Protein AF-A0A529NMU6-F1 (afdb_monomer_lite)

Secondary structure (DSSP, 8-state):
-BSSHHHHHHHHHHHHTTPPP-SPPBSS-PPPEEEEEE-TT--EEEEEE--GGG---HHHHTT----TT--EEEEHHHHH-TTTHHHHHHHHHTS-TTS-EEEE--TTGGGS-HHHHHHHHHH-SEE---HHHHHHHHTTS-S-----

Structure (mmCIF, N/CA/C/O backbone):
data_AF-A0A529NMU6-F1
#
_entry.id   AF-A0A529NMU6-F1
#
loop_
_atom_site.group_PDB
_atom_site.id
_atom_site.type_symbol
_atom_site.label_atom_id
_atom_site.label_alt_id
_atom_site.label_comp_id
_atom_site.label_asym_id
_atom_site.label_entity_id
_atom_site.label_seq_id
_atom_site.pdbx_PDB_ins_code
_atom_site.Cartn_x
_atom_site.Cartn_y
_atom_site.Cartn_z
_atom_site.occupancy
_atom_site.B_iso_or_equiv
_atom_site.auth_seq_id
_atom_site.auth_comp_id
_atom_site.auth_asym_id
_atom_site.auth_atom_id
_atom_site.pdbx_PDB_model_num
ATOM 1 N N . LEU A 1 1 ? 8.907 -4.234 -5.014 1.00 93.25 1 LEU A N 1
ATOM 2 C CA . LEU A 1 1 ? 10.308 -4.136 -4.522 1.00 93.25 1 LEU A CA 1
ATOM 3 C C . LEU A 1 1 ? 11.213 -3.742 -5.677 1.00 93.25 1 LEU A C 1
ATOM 5 O O . LEU A 1 1 ? 10.936 -4.177 -6.786 1.00 93.25 1 LEU A O 1
ATOM 9 N N . GLY A 1 2 ? 12.254 -2.944 -5.452 1.00 94.69 2 GLY A N 1
ATOM 10 C CA . GLY A 1 2 ? 13.152 -2.465 -6.510 1.00 94.69 2 GLY A CA 1
ATOM 11 C C . GLY A 1 2 ? 14.405 -3.308 -6.747 1.00 94.69 2 GLY A C 1
ATOM 12 O O . GLY A 1 2 ? 14.697 -4.216 -5.969 1.00 94.69 2 GLY A O 1
ATOM 13 N N . THR A 1 3 ? 15.137 -3.046 -7.829 1.00 92.56 3 THR A N 1
ATOM 14 C CA . THR A 1 3 ? 16.467 -3.628 -8.084 1.00 92.56 3 THR A CA 1
ATOM 15 C C . THR A 1 3 ? 17.552 -2.721 -7.501 1.00 92.56 3 THR A C 1
ATOM 17 O O . THR A 1 3 ? 17.884 -1.699 -8.097 1.00 92.56 3 THR A O 1
ATOM 20 N N . GLY A 1 4 ? 18.095 -3.093 -6.344 1.00 95.31 4 GLY A N 1
ATOM 21 C CA . GLY A 1 4 ? 19.162 -2.376 -5.648 1.00 95.31 4 GLY A CA 1
ATOM 22 C C . GLY A 1 4 ? 19.313 -2.862 -4.199 1.00 95.31 4 GLY A C 1
ATOM 23 O O . GLY A 1 4 ? 18.599 -3.792 -3.806 1.00 95.31 4 GLY A O 1
ATOM 24 N N . PRO A 1 5 ? 20.253 -2.288 -3.424 1.00 96.69 5 PRO A N 1
ATOM 25 C CA . PRO A 1 5 ? 20.564 -2.734 -2.068 1.00 96.69 5 PRO A CA 1
ATOM 26 C C . PRO A 1 5 ? 19.361 -2.761 -1.117 1.00 96.69 5 PRO A C 1
ATOM 28 O O . PRO A 1 5 ? 19.208 -3.734 -0.377 1.00 96.69 5 PRO A O 1
ATOM 31 N N . ASP A 1 6 ? 18.489 -1.748 -1.162 1.00 96.88 6 ASP A N 1
ATOM 32 C CA . ASP A 1 6 ? 17.316 -1.678 -0.280 1.00 96.88 6 ASP A CA 1
ATOM 33 C C . ASP A 1 6 ? 16.301 -2.769 -0.670 1.00 96.88 6 ASP A C 1
ATOM 35 O O . ASP A 1 6 ? 15.742 -3.480 0.170 1.00 96.88 6 ASP A O 1
ATOM 39 N N . GLY A 1 7 ? 16.101 -2.982 -1.972 1.00 96.81 7 GLY A N 1
ATOM 40 C CA . GLY A 1 7 ? 15.279 -4.060 -2.504 1.00 96.81 7 GLY A CA 1
ATOM 41 C C . GLY A 1 7 ? 15.826 -5.460 -2.228 1.00 96.81 7 GLY A C 1
ATOM 42 O O . GLY A 1 7 ? 15.032 -6.362 -1.955 1.00 96.81 7 GLY A O 1
ATOM 43 N N . ASP A 1 8 ? 17.143 -5.657 -2.287 1.00 96.56 8 ASP A N 1
ATOM 44 C CA . ASP A 1 8 ? 17.798 -6.930 -1.965 1.00 96.56 8 ASP A CA 1
ATOM 45 C C . ASP A 1 8 ? 17.659 -7.259 -0.481 1.00 96.56 8 ASP A C 1
ATOM 47 O O . ASP A 1 8 ? 17.284 -8.382 -0.137 1.00 96.56 8 ASP A O 1
ATOM 51 N N . PHE A 1 9 ? 17.866 -6.265 0.387 1.00 97.12 9 PHE A N 1
ATOM 52 C CA . PHE A 1 9 ? 17.637 -6.396 1.821 1.00 97.12 9 PHE A CA 1
ATOM 53 C C . PHE A 1 9 ? 16.194 -6.826 2.125 1.00 97.12 9 PHE A C 1
ATOM 55 O O . PHE A 1 9 ? 15.980 -7.820 2.821 1.00 97.12 9 PHE A O 1
ATOM 62 N N . LEU A 1 10 ? 15.198 -6.144 1.546 1.00 97.00 10 LEU A N 1
ATOM 63 C CA . LEU A 1 10 ? 13.783 -6.481 1.745 1.00 97.00 10 LEU A CA 1
ATOM 64 C C . LEU A 1 10 ? 13.423 -7.871 1.204 1.00 97.00 10 LEU A C 1
ATOM 66 O O . LEU A 1 10 ? 12.705 -8.619 1.865 1.00 97.00 10 LEU A O 1
ATOM 70 N N . ARG A 1 11 ? 13.928 -8.251 0.022 1.00 96.19 11 ARG A N 1
ATOM 71 C CA . ARG A 1 11 ? 13.711 -9.598 -0.536 1.00 96.19 11 ARG A CA 1
ATOM 72 C C . ARG A 1 11 ? 14.289 -10.685 0.362 1.00 96.19 11 ARG A C 1
ATOM 74 O O . ARG A 1 11 ? 13.628 -11.699 0.569 1.00 96.19 11 ARG A O 1
ATOM 81 N N . ALA A 1 12 ? 15.498 -10.482 0.881 1.00 97.06 12 ALA A N 1
ATOM 82 C CA . ALA A 1 12 ? 16.134 -11.428 1.788 1.00 97.06 12 ALA A CA 1
ATOM 83 C C . ALA A 1 12 ? 15.346 -11.563 3.100 1.00 97.06 12 ALA A C 1
ATOM 85 O O . ALA A 1 12 ? 15.126 -12.683 3.557 1.00 97.06 12 ALA A O 1
ATOM 86 N N . ALA A 1 13 ? 14.865 -10.449 3.662 1.00 97.69 13 ALA A N 1
ATOM 87 C CA . ALA A 1 13 ? 14.031 -10.451 4.861 1.00 97.69 13 ALA A CA 1
ATOM 88 C C . ALA A 1 13 ? 12.704 -11.198 4.639 1.00 97.69 13 ALA A C 1
ATOM 90 O O . ALA A 1 13 ? 12.362 -12.079 5.421 1.00 97.69 13 ALA A O 1
ATOM 91 N N . PHE A 1 14 ? 11.991 -10.929 3.539 1.00 97.38 14 PHE A N 1
ATOM 92 C CA . PHE A 1 14 ? 10.772 -11.676 3.211 1.00 97.38 14 PHE A CA 1
ATOM 93 C C . PHE A 1 14 ? 11.033 -13.168 3.019 1.00 97.38 14 PHE A C 1
ATOM 95 O O . PHE A 1 14 ? 10.287 -13.982 3.556 1.00 97.38 14 PHE A O 1
ATOM 102 N N . ALA A 1 15 ? 12.106 -13.542 2.320 1.00 97.12 15 ALA A N 1
ATOM 103 C CA . ALA A 1 15 ? 12.462 -14.946 2.143 1.00 97.12 15 ALA A CA 1
ATOM 104 C C . ALA A 1 15 ? 12.776 -15.644 3.479 1.00 97.12 15 ALA A C 1
ATOM 106 O O . ALA A 1 15 ? 12.371 -16.790 3.669 1.00 97.12 15 ALA A O 1
ATOM 107 N N . ALA A 1 16 ? 13.454 -14.961 4.408 1.00 98.25 16 ALA A N 1
ATOM 108 C CA . ALA A 1 16 ? 13.752 -15.490 5.740 1.00 98.25 16 ALA A CA 1
ATOM 109 C C . ALA A 1 16 ? 12.482 -15.755 6.569 1.00 98.25 16 ALA A C 1
ATOM 111 O O . ALA A 1 16 ? 12.427 -16.744 7.295 1.00 98.25 16 ALA A O 1
ATOM 112 N N . GLU A 1 17 ? 11.450 -14.926 6.397 1.00 98.19 17 GLU A N 1
ATOM 113 C CA . GLU A 1 17 ? 10.134 -15.086 7.033 1.00 98.19 17 GLU A CA 1
ATOM 114 C C . GLU A 1 17 ? 9.179 -16.004 6.241 1.00 98.19 17 GLU A C 1
ATOM 116 O O . GLU A 1 17 ? 8.017 -16.173 6.608 1.00 98.19 17 GLU A O 1
ATOM 121 N N . GLY A 1 18 ? 9.631 -16.599 5.128 1.00 97.81 18 GLY A N 1
ATOM 122 C CA . GLY A 1 18 ? 8.796 -17.452 4.274 1.00 97.81 18 GLY A CA 1
ATOM 123 C C . GLY A 1 18 ? 7.706 -16.699 3.499 1.00 97.81 18 GLY A C 1
ATOM 124 O O . GLY A 1 18 ? 6.745 -17.307 3.026 1.00 97.81 18 GLY A O 1
ATOM 125 N N . ILE A 1 19 ? 7.843 -15.381 3.349 1.00 97.06 19 ILE A N 1
ATOM 126 C CA . ILE A 1 19 ? 6.895 -14.520 2.640 1.00 97.06 19 ILE A CA 1
ATOM 127 C C . ILE A 1 19 ? 7.223 -14.535 1.145 1.00 97.06 19 ILE A C 1
ATOM 129 O O . ILE A 1 19 ? 8.294 -14.112 0.707 1.00 97.06 19 ILE A O 1
ATOM 133 N N . SER A 1 20 ? 6.269 -15.007 0.343 1.00 94.25 20 SER A N 1
ATOM 134 C CA . SER A 1 20 ? 6.399 -15.043 -1.115 1.00 94.25 20 SER A CA 1
ATOM 135 C C . SER A 1 20 ? 6.150 -13.670 -1.737 1.00 94.25 20 SER A C 1
ATOM 137 O O . SER A 1 20 ? 5.178 -12.991 -1.411 1.00 94.25 20 SER A O 1
ATOM 139 N N . THR A 1 21 ? 6.993 -13.280 -2.691 1.00 93.00 21 THR A N 1
ATOM 140 C CA . THR A 1 21 ? 6.807 -12.069 -3.497 1.00 93.00 21 THR A CA 1
ATOM 141 C C . THR A 1 21 ? 6.203 -12.435 -4.856 1.00 93.00 21 THR A C 1
ATOM 143 O O . THR A 1 21 ? 6.775 -13.209 -5.617 1.00 93.00 21 THR A O 1
ATOM 146 N N . LEU A 1 22 ? 5.021 -11.893 -5.168 1.00 92.00 22 LEU A N 1
ATOM 147 C CA . LEU A 1 22 ? 4.267 -12.254 -6.384 1.00 92.00 22 LEU A CA 1
ATOM 148 C C . LEU A 1 22 ? 4.615 -11.401 -7.610 1.00 92.00 22 LEU A C 1
ATOM 150 O O . LEU A 1 22 ? 4.331 -11.778 -8.747 1.00 92.00 22 LEU A O 1
ATOM 154 N N . THR A 1 23 ? 5.204 -10.229 -7.391 1.00 89.88 23 THR A N 1
ATOM 155 C CA . THR A 1 23 ? 5.629 -9.317 -8.456 1.00 89.88 23 THR A CA 1
ATOM 156 C C . THR A 1 23 ? 7.144 -9.389 -8.626 1.00 89.88 23 THR A C 1
ATOM 158 O O . THR A 1 23 ? 7.852 -9.385 -7.610 1.00 89.88 23 THR A O 1
ATOM 161 N N . PRO A 1 24 ? 7.672 -9.369 -9.861 1.00 90.50 24 PRO A N 1
ATOM 162 C CA . PRO A 1 24 ? 9.110 -9.270 -10.070 1.00 90.50 24 PRO A CA 1
ATOM 163 C C . PRO A 1 24 ? 9.660 -7.944 -9.509 1.00 90.50 24 PRO A C 1
ATOM 165 O O . PRO A 1 24 ? 8.913 -6.967 -9.375 1.00 90.50 24 PRO A O 1
ATOM 168 N N . PRO A 1 25 ? 10.964 -7.873 -9.189 1.00 92.88 25 PRO A N 1
ATOM 169 C CA . PRO A 1 25 ? 11.611 -6.614 -8.846 1.00 92.88 25 PRO A CA 1
ATOM 170 C C . PRO A 1 25 ? 11.447 -5.555 -9.945 1.00 92.88 25 PRO A C 1
ATOM 172 O O . PRO A 1 25 ? 11.526 -5.875 -11.131 1.00 92.88 25 PRO A O 1
ATOM 175 N N . SER A 1 26 ? 11.259 -4.290 -9.560 1.00 93.19 26 SER A N 1
ATOM 176 C CA . SER A 1 26 ? 11.214 -3.174 -10.507 1.00 93.19 26 SER A CA 1
ATOM 177 C C . SER A 1 26 ? 12.571 -3.026 -11.191 1.00 93.19 26 SER A C 1
ATOM 179 O O . SER A 1 26 ? 13.549 -2.803 -10.483 1.00 93.19 26 SER A O 1
ATOM 181 N N . PRO A 1 27 ? 12.650 -3.082 -12.532 1.00 90.75 27 PRO A N 1
ATOM 182 C CA . PRO A 1 27 ? 13.916 -2.960 -13.254 1.00 90.75 27 PRO A CA 1
ATOM 183 C C . PRO A 1 27 ? 14.409 -1.510 -13.367 1.00 90.75 27 PRO A C 1
ATOM 185 O O . PRO A 1 27 ? 15.485 -1.270 -13.907 1.00 90.75 27 PRO A O 1
ATOM 188 N N . LEU A 1 28 ? 13.601 -0.535 -12.938 1.00 93.06 28 LEU A N 1
ATOM 189 C CA . LEU A 1 28 ? 13.855 0.890 -13.164 1.00 93.06 28 LEU A CA 1
ATOM 190 C C . LEU A 1 28 ? 14.441 1.604 -11.945 1.00 93.06 28 LEU A C 1
ATOM 192 O O . LEU A 1 28 ? 15.031 2.670 -12.101 1.00 93.06 28 LEU A O 1
ATOM 196 N N . MET A 1 29 ? 14.229 1.075 -10.738 1.00 95.31 29 MET A N 1
ATOM 197 C CA . MET A 1 29 ? 14.610 1.754 -9.500 1.00 95.31 29 MET A CA 1
ATOM 198 C C . MET A 1 29 ? 14.671 0.802 -8.307 1.00 95.31 29 MET A C 1
ATOM 200 O O . MET A 1 29 ? 14.054 -0.266 -8.327 1.00 95.31 29 MET A O 1
ATOM 204 N N . ASP A 1 30 ? 15.376 1.225 -7.259 1.00 97.38 30 ASP A N 1
ATOM 205 C CA . ASP A 1 30 ? 15.414 0.533 -5.970 1.00 97.38 30 ASP A CA 1
ATOM 206 C C . ASP A 1 30 ? 14.135 0.782 -5.140 1.00 97.38 30 ASP A C 1
ATOM 208 O O . ASP A 1 30 ? 13.305 1.630 -5.484 1.00 97.38 30 ASP A O 1
ATOM 212 N N . SER A 1 31 ? 13.939 0.006 -4.074 1.00 97.12 31 SER A N 1
ATOM 213 C CA . SER A 1 31 ? 12.913 0.266 -3.059 1.00 97.12 31 SER A CA 1
ATOM 214 C C . SER A 1 31 ? 13.216 1.565 -2.311 1.00 97.12 31 SER A C 1
ATOM 216 O O . SER A 1 31 ? 14.367 1.983 -2.222 1.00 97.12 31 SER A O 1
ATOM 218 N N . GLY A 1 32 ? 12.178 2.215 -1.792 1.00 95.75 32 GLY A N 1
ATOM 219 C CA . GLY A 1 32 ? 12.337 3.413 -0.983 1.00 95.75 32 GLY A CA 1
ATOM 220 C C . GLY A 1 32 ? 12.939 3.118 0.383 1.00 95.75 32 GLY A C 1
ATOM 221 O O . GLY A 1 32 ? 13.015 1.969 0.826 1.00 95.75 32 GLY A O 1
ATOM 222 N N . ASN A 1 33 ? 13.320 4.183 1.078 1.00 94.38 33 ASN A N 1
ATOM 223 C CA . ASN A 1 33 ? 13.806 4.107 2.447 1.00 94.38 33 ASN A CA 1
ATOM 224 C C . ASN A 1 33 ? 13.211 5.219 3.311 1.00 94.38 33 ASN A C 1
ATOM 226 O O . ASN A 1 33 ? 12.643 6.201 2.828 1.00 94.38 33 ASN A O 1
ATOM 230 N N . CYS A 1 34 ? 13.309 5.030 4.623 1.00 93.69 34 CYS A N 1
ATOM 231 C CA . CYS A 1 34 ? 12.849 5.991 5.607 1.00 93.69 34 CYS A CA 1
ATOM 232 C C . CYS A 1 34 ? 13.867 6.077 6.738 1.00 93.69 34 CYS A C 1
ATOM 234 O O . CYS A 1 34 ? 14.150 5.089 7.417 1.00 93.69 34 CYS A O 1
ATOM 236 N N . VAL A 1 35 ? 14.420 7.270 6.933 1.00 94.50 35 VAL A N 1
ATOM 237 C CA . VAL A 1 35 ? 15.325 7.560 8.040 1.00 94.50 35 VAL A CA 1
ATOM 238 C C . VAL A 1 35 ? 14.498 8.105 9.195 1.00 94.50 35 VAL A C 1
ATOM 240 O O . VAL A 1 35 ? 13.930 9.194 9.106 1.00 94.50 35 VAL A O 1
ATOM 243 N N . ALA A 1 36 ? 14.446 7.342 10.284 1.00 94.25 36 ALA A N 1
ATOM 244 C CA . ALA A 1 36 ? 13.835 7.767 11.534 1.00 94.25 36 ALA A CA 1
ATOM 245 C C . ALA A 1 36 ? 14.897 8.389 12.450 1.00 94.25 36 ALA A C 1
ATOM 247 O O . ALA A 1 36 ? 15.852 7.726 12.857 1.00 94.25 36 ALA A O 1
ATOM 248 N N . MET A 1 37 ? 14.719 9.661 12.791 1.00 95.62 37 MET A N 1
ATOM 249 C CA . MET A 1 37 ? 15.523 10.383 13.772 1.00 95.62 37 MET A CA 1
ATOM 250 C C . MET A 1 37 ? 14.757 10.443 15.088 1.00 95.62 37 MET A C 1
ATOM 252 O O . MET A 1 37 ? 13.584 10.815 15.102 1.00 95.62 37 MET A O 1
ATOM 256 N N . ILE A 1 38 ? 15.424 10.074 16.179 1.00 95.56 38 ILE A N 1
ATOM 257 C CA . ILE A 1 38 ? 14.826 10.009 17.513 1.00 95.56 38 ILE A CA 1
ATOM 258 C C . ILE A 1 38 ? 15.550 11.007 18.412 1.00 95.56 38 ILE A C 1
ATOM 260 O O . ILE A 1 38 ? 16.768 10.912 18.582 1.00 95.56 38 ILE A O 1
ATOM 264 N N . SER A 1 39 ? 14.821 11.974 18.961 1.00 93.25 39 SER A N 1
ATOM 265 C CA . SER A 1 39 ? 15.356 12.957 19.909 1.00 93.25 39 SER A CA 1
ATOM 266 C C . SER A 1 39 ? 15.381 12.417 21.343 1.00 93.25 39 SER A C 1
ATOM 268 O O . SER A 1 39 ? 14.851 11.348 21.646 1.00 93.25 39 SER A O 1
ATOM 270 N N . GLY A 1 40 ? 16.042 13.145 22.251 1.00 93.81 40 GLY A N 1
ATOM 271 C CA . GLY A 1 40 ? 16.203 12.731 23.653 1.00 93.81 40 GLY A CA 1
ATOM 272 C C . GLY A 1 40 ? 14.893 12.625 24.449 1.00 93.81 40 GLY A C 1
ATOM 273 O O . GLY A 1 40 ? 14.878 11.992 25.499 1.00 93.81 40 GLY A O 1
ATOM 274 N N . ASP A 1 41 ? 13.808 13.211 23.945 1.00 94.69 41 ASP A N 1
ATOM 275 C CA . ASP A 1 41 ? 12.434 13.118 24.459 1.00 94.69 41 ASP A CA 1
ATOM 276 C C . ASP A 1 41 ? 11.614 11.978 23.819 1.00 94.69 41 ASP A C 1
ATOM 278 O O . ASP A 1 41 ? 10.426 11.850 24.095 1.00 94.69 41 ASP A O 1
ATOM 282 N N . ALA A 1 42 ? 12.255 11.124 23.013 1.00 91.25 42 ALA A N 1
ATOM 283 C CA . ALA A 1 42 ? 11.661 10.006 22.277 1.00 91.25 42 ALA A CA 1
ATOM 284 C C . ALA A 1 42 ? 10.689 10.385 21.143 1.00 91.25 42 ALA A C 1
ATOM 286 O O . ALA A 1 42 ? 10.076 9.489 20.551 1.00 91.25 42 ALA A O 1
ATOM 287 N N . GLU A 1 43 ? 10.609 11.667 20.775 1.00 91.88 43 GLU A N 1
ATOM 288 C CA . GLU A 1 43 ? 9.918 12.094 19.559 1.00 91.88 43 GLU A CA 1
ATOM 289 C C . GLU A 1 43 ? 10.610 11.545 18.306 1.00 91.88 43 GLU A C 1
ATOM 291 O O . GLU A 1 43 ? 11.831 11.350 18.266 1.0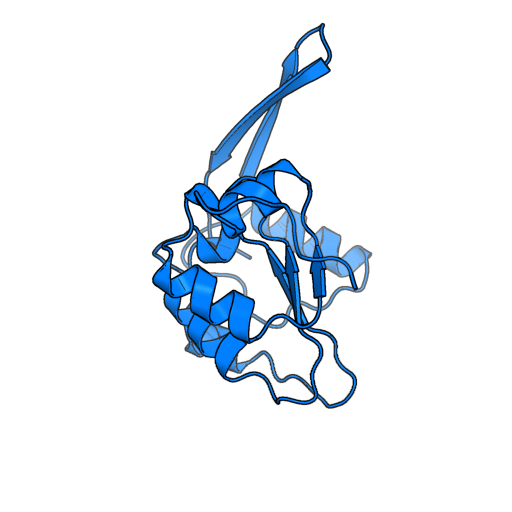0 91.88 43 GLU A O 1
ATOM 296 N N . ARG A 1 44 ? 9.813 11.261 17.269 1.00 92.00 44 ARG A N 1
ATOM 297 C CA . ARG A 1 44 ? 10.288 10.641 16.024 1.00 92.00 44 ARG A CA 1
ATOM 298 C C . ARG A 1 44 ? 10.026 11.549 14.837 1.00 92.00 44 ARG A C 1
ATOM 300 O O . ARG A 1 44 ? 8.882 11.838 14.506 1.00 92.00 44 ARG A O 1
ATOM 307 N N . THR A 1 45 ? 11.094 11.936 14.150 1.00 90.19 45 THR A N 1
ATOM 308 C CA . THR A 1 45 ? 11.019 12.618 12.853 1.00 90.19 45 THR A CA 1
ATOM 309 C C . THR A 1 45 ? 11.410 11.653 11.748 1.00 90.19 45 THR A C 1
ATOM 311 O O . THR A 1 45 ? 12.442 10.991 11.838 1.00 90.19 45 THR A O 1
ATOM 314 N N . PHE A 1 46 ? 10.610 11.593 10.689 1.00 90.81 46 PHE A N 1
ATOM 315 C CA . PHE A 1 46 ? 10.836 10.695 9.564 1.00 90.81 46 PHE A CA 1
ATOM 316 C C . PHE A 1 46 ? 11.187 11.490 8.311 1.00 90.81 46 PHE A C 1
ATOM 318 O O . PHE A 1 46 ? 10.496 12.443 7.956 1.00 90.81 46 PHE A O 1
ATOM 325 N N . VAL A 1 47 ? 12.241 11.070 7.619 1.00 91.19 47 VAL A N 1
ATOM 326 C CA . VAL A 1 47 ? 12.576 11.547 6.275 1.00 91.19 47 VAL A CA 1
ATOM 327 C C . VAL A 1 47 ? 12.464 10.355 5.339 1.00 91.19 47 VAL A C 1
ATOM 329 O O . VAL A 1 47 ? 13.274 9.433 5.409 1.00 91.19 47 VAL A O 1
ATOM 332 N N . SER A 1 48 ? 11.424 10.358 4.506 1.00 91.00 48 SER A N 1
ATOM 333 C CA . SER A 1 48 ? 11.097 9.239 3.618 1.00 91.00 48 SER A CA 1
ATOM 334 C C . SER A 1 48 ? 11.415 9.573 2.168 1.00 91.00 48 SER A C 1
ATOM 336 O O . SER A 1 48 ? 11.065 10.648 1.682 1.00 91.00 48 SER A O 1
ATOM 338 N N . TRP A 1 49 ? 12.025 8.622 1.470 1.00 92.38 49 TRP A N 1
ATOM 339 C CA . TRP A 1 49 ? 12.224 8.660 0.031 1.00 92.38 49 TRP A CA 1
ATOM 340 C C . TRP A 1 49 ? 11.451 7.510 -0.623 1.00 92.38 49 TRP A C 1
ATOM 342 O O . TRP A 1 49 ? 11.858 6.357 -0.474 1.00 92.38 49 TRP A O 1
ATOM 352 N N . PRO A 1 50 ? 10.353 7.792 -1.349 1.00 93.50 50 PRO A N 1
ATOM 353 C CA . PRO A 1 50 ? 9.608 6.756 -2.054 1.00 93.50 50 PRO A CA 1
ATOM 354 C C . PRO A 1 50 ? 10.432 6.152 -3.198 1.00 93.50 50 PRO A C 1
ATOM 356 O O . PRO A 1 50 ? 11.013 6.876 -4.010 1.00 93.50 50 PRO A O 1
ATOM 359 N N . GLY A 1 51 ? 10.445 4.825 -3.297 1.00 95.94 51 GLY A N 1
ATOM 360 C CA . GLY A 1 51 ? 11.112 4.083 -4.364 1.00 95.94 51 GLY A CA 1
ATOM 361 C C . GLY A 1 51 ? 10.133 3.273 -5.204 1.00 95.94 51 GLY A C 1
ATOM 362 O O . GLY A 1 51 ? 9.051 3.748 -5.557 1.00 95.94 51 GLY A O 1
ATOM 363 N N . ALA A 1 52 ? 10.516 2.048 -5.559 1.00 96.31 52 ALA A N 1
ATOM 364 C CA . ALA A 1 52 ? 9.747 1.159 -6.426 1.00 96.31 52 ALA A CA 1
ATOM 365 C C . ALA A 1 52 ? 8.296 0.924 -5.962 1.00 96.31 52 ALA A C 1
ATOM 367 O O . ALA A 1 52 ? 7.417 0.738 -6.794 1.00 96.31 52 ALA A O 1
ATOM 368 N N . GLU A 1 53 ? 8.018 0.951 -4.660 1.00 93.69 53 GLU A N 1
ATOM 369 C CA . GLU A 1 53 ? 6.677 0.824 -4.074 1.00 93.69 53 GLU A CA 1
ATOM 370 C C . GLU A 1 53 ? 5.734 1.996 -4.408 1.00 93.69 53 GLU A C 1
ATOM 372 O O . GLU A 1 53 ? 4.512 1.850 -4.364 1.00 93.69 53 GLU A O 1
ATOM 377 N N . SER A 1 54 ? 6.288 3.141 -4.818 1.00 95.19 54 SER A N 1
ATOM 378 C CA . SER A 1 54 ? 5.521 4.295 -5.307 1.00 95.19 54 SER A CA 1
ATOM 379 C C . SER A 1 54 ? 5.094 4.190 -6.774 1.00 95.19 54 SER A C 1
ATOM 381 O O . SER A 1 54 ? 4.460 5.110 -7.305 1.00 95.19 54 SER A O 1
ATOM 383 N N . ARG A 1 55 ? 5.452 3.082 -7.438 1.00 95.31 55 ARG A N 1
ATOM 384 C CA . ARG A 1 55 ? 5.111 2.782 -8.828 1.00 95.31 55 ARG A CA 1
ATOM 385 C C . ARG A 1 55 ? 4.412 1.434 -8.909 1.00 95.31 55 ARG A C 1
ATOM 387 O O . ARG A 1 55 ? 5.045 0.385 -8.827 1.00 95.31 55 ARG A O 1
ATOM 394 N N . LEU A 1 56 ? 3.107 1.482 -9.129 1.00 93.56 56 LEU A N 1
ATOM 395 C CA . LEU A 1 56 ? 2.279 0.304 -9.307 1.00 93.56 56 LEU A CA 1
ATOM 396 C C . LEU A 1 56 ? 1.451 0.463 -10.572 1.00 93.56 56 LEU A C 1
ATOM 398 O O . LEU A 1 56 ? 0.777 1.472 -10.768 1.00 93.56 56 LEU A O 1
ATOM 402 N N . THR A 1 57 ? 1.481 -0.553 -11.424 1.00 93.12 57 THR A N 1
ATOM 403 C CA . THR A 1 57 ? 0.636 -0.607 -12.614 1.00 93.12 57 THR A CA 1
ATOM 404 C C . THR A 1 57 ? -0.375 -1.734 -12.491 1.00 93.12 57 THR A C 1
ATOM 406 O O . THR A 1 57 ? -0.180 -2.703 -11.755 1.00 93.12 57 THR A O 1
ATOM 409 N N . ARG A 1 58 ? -1.459 -1.629 -13.261 1.00 91.06 58 ARG A N 1
ATOM 410 C CA . ARG A 1 58 ? -2.462 -2.691 -13.377 1.00 91.06 58 ARG A CA 1
ATOM 411 C C . ARG A 1 58 ? -1.835 -4.026 -13.797 1.00 91.06 58 ARG A C 1
ATOM 413 O O . ARG A 1 58 ? -2.190 -5.058 -13.239 1.00 91.06 58 ARG A O 1
ATOM 420 N N . ASP A 1 59 ? -0.872 -3.995 -14.716 1.00 91.56 59 ASP A N 1
ATOM 421 C CA . ASP A 1 59 ? -0.185 -5.198 -15.199 1.00 91.56 59 ASP A CA 1
ATOM 422 C C . ASP A 1 59 ? 0.622 -5.886 -14.094 1.00 91.56 59 ASP A C 1
ATOM 424 O O . ASP A 1 59 ? 0.648 -7.112 -14.024 1.00 91.56 59 ASP A O 1
ATOM 428 N N . MET A 1 60 ? 1.233 -5.117 -13.185 1.00 91.75 60 MET A N 1
ATOM 429 C CA . MET A 1 60 ? 1.917 -5.689 -12.021 1.00 91.75 60 MET A CA 1
ATOM 430 C C . MET A 1 60 ? 0.931 -6.387 -11.079 1.00 91.75 60 MET A C 1
ATOM 432 O O . MET A 1 60 ? 1.256 -7.432 -10.525 1.00 91.75 60 MET A O 1
ATOM 436 N N . MET A 1 61 ? -0.279 -5.846 -10.927 1.00 91.69 61 MET A N 1
ATOM 437 C CA . MET A 1 61 ? -1.318 -6.435 -10.077 1.00 91.69 61 MET A CA 1
ATOM 438 C C . MET A 1 61 ? -1.989 -7.663 -10.698 1.00 91.69 61 MET A C 1
ATOM 440 O O . MET A 1 61 ? -2.603 -8.448 -9.979 1.00 91.69 61 MET A O 1
ATOM 444 N N . ALA A 1 62 ? -1.843 -7.884 -12.008 1.00 89.44 62 ALA A N 1
ATOM 445 C CA . ALA A 1 62 ? -2.416 -9.045 -12.683 1.00 89.44 62 ALA A CA 1
ATOM 446 C C . ALA A 1 62 ? -1.842 -10.382 -12.175 1.00 89.44 62 ALA A C 1
ATOM 448 O O . ALA A 1 62 ? -2.513 -11.406 -12.288 1.00 89.44 62 ALA A O 1
ATOM 449 N N . SER A 1 63 ? -0.641 -10.403 -11.582 1.00 86.62 63 SER A N 1
ATOM 450 C CA . SER A 1 63 ? -0.087 -11.624 -10.976 1.00 86.62 63 SER A CA 1
ATOM 451 C C . SER A 1 63 ? -0.676 -11.948 -9.599 1.00 86.62 63 SER A C 1
ATOM 453 O O . SER A 1 63 ? -0.514 -13.069 -9.116 1.00 86.62 63 SER A O 1
ATOM 455 N N . VAL A 1 64 ? -1.378 -11.003 -8.967 1.00 92.06 64 VAL A N 1
ATOM 456 C CA . VAL A 1 64 ? -1.973 -11.176 -7.638 1.00 92.06 64 VAL A CA 1
ATOM 457 C C . VAL A 1 64 ? -3.369 -11.782 -7.787 1.00 92.06 64 VAL A C 1
ATOM 459 O O . VAL A 1 64 ? -4.366 -11.076 -7.930 1.00 92.06 64 VAL A O 1
ATOM 462 N N . GLN A 1 65 ? -3.426 -13.115 -7.788 1.00 91.25 65 GLN A N 1
ATOM 463 C CA . GLN A 1 65 ? -4.655 -13.894 -7.958 1.00 91.25 65 GLN A CA 1
ATOM 464 C C . GLN A 1 65 ? -5.211 -14.337 -6.603 1.00 91.25 65 GLN A C 1
ATOM 466 O O . GLN A 1 65 ? -4.791 -15.356 -6.056 1.00 91.25 65 GLN A O 1
ATOM 471 N N . VAL A 1 66 ? -6.165 -13.572 -6.079 1.00 94.62 66 VAL A N 1
ATOM 472 C CA . VAL A 1 66 ? -6.801 -13.838 -4.782 1.00 94.62 66 VAL A CA 1
ATOM 473 C C . VAL A 1 66 ? -7.772 -15.016 -4.889 1.00 94.62 66 VAL A C 1
ATOM 475 O O . VAL A 1 66 ? -8.562 -15.087 -5.830 1.00 94.62 66 VAL A O 1
ATOM 478 N N . GLN A 1 67 ? -7.707 -15.940 -3.935 1.00 94.00 67 GLN A N 1
ATOM 479 C CA . GLN A 1 67 ? -8.553 -17.128 -3.850 1.00 94.00 67 GLN A CA 1
ATOM 480 C C . GLN A 1 67 ? -9.607 -16.995 -2.746 1.00 94.00 67 GLN A C 1
ATOM 482 O O . GLN A 1 67 ? -9.517 -16.164 -1.841 1.00 94.00 67 GLN A O 1
ATOM 487 N N . ALA A 1 68 ? -10.622 -17.859 -2.798 1.00 92.44 68 ALA A N 1
ATOM 488 C CA . ALA A 1 68 ? -11.604 -17.951 -1.727 1.00 92.44 68 ALA A CA 1
ATOM 489 C C . ALA A 1 68 ? -10.924 -18.339 -0.400 1.00 92.44 68 ALA A C 1
ATOM 491 O O . ALA A 1 68 ? -10.221 -19.346 -0.327 1.00 92.44 68 ALA A O 1
ATOM 492 N N . GLY A 1 69 ? -11.174 -17.553 0.649 1.00 94.25 69 GLY A N 1
ATOM 493 C CA . GLY A 1 69 ? -10.572 -17.729 1.975 1.00 94.25 69 GLY A CA 1
ATOM 494 C C . GLY A 1 69 ? -9.336 -16.864 2.237 1.00 94.25 69 GLY A C 1
ATOM 495 O O . GLY A 1 69 ? -8.919 -16.762 3.391 1.00 94.25 69 GLY A O 1
ATOM 496 N N . ASP A 1 70 ? -8.792 -16.206 1.211 1.00 96.81 70 ASP A N 1
ATOM 497 C CA . ASP A 1 70 ? -7.701 -15.250 1.380 1.00 96.81 70 ASP A CA 1
ATOM 498 C C . ASP A 1 70 ? -8.170 -13.971 2.078 1.00 96.81 70 ASP A C 1
ATOM 500 O O . ASP A 1 70 ? -9.343 -13.594 2.037 1.00 96.81 70 ASP A O 1
ATOM 504 N N . TRP A 1 71 ? -7.210 -13.273 2.681 1.00 97.69 71 TRP A N 1
ATOM 505 C CA . TRP A 1 71 ? -7.383 -11.938 3.240 1.00 97.69 71 TRP A CA 1
ATOM 506 C C . TRP A 1 71 ? -6.464 -10.971 2.513 1.00 97.69 71 TRP A C 1
ATOM 508 O O . TRP A 1 71 ? -5.282 -11.255 2.311 1.00 97.69 71 TRP A O 1
ATOM 518 N N . VAL A 1 72 ? -6.996 -9.807 2.153 1.00 97.75 72 VAL A N 1
ATOM 519 C CA . VAL A 1 72 ? -6.214 -8.747 1.516 1.00 97.75 72 VAL A CA 1
ATOM 520 C C . VAL A 1 72 ? -5.993 -7.628 2.517 1.00 97.75 72 VAL A C 1
ATOM 522 O O . VAL A 1 72 ? -6.939 -7.155 3.139 1.00 97.75 72 VAL A O 1
ATOM 525 N N . PHE A 1 73 ? -4.747 -7.183 2.647 1.00 97.62 73 PHE A N 1
ATOM 526 C CA . PHE A 1 73 ? -4.364 -6.056 3.491 1.00 97.62 73 PHE A CA 1
ATOM 527 C C . PHE A 1 73 ? -3.669 -4.989 2.649 1.00 97.62 73 PHE A C 1
ATOM 529 O O . PHE A 1 73 ? -2.827 -5.312 1.808 1.00 97.62 73 PHE A O 1
ATOM 536 N N . THR A 1 74 ? -3.980 -3.716 2.888 1.00 96.06 74 THR A N 1
ATOM 537 C CA . THR A 1 74 ? -3.213 -2.613 2.304 1.00 96.06 74 THR A CA 1
ATOM 538 C C . THR A 1 74 ? -3.033 -1.447 3.267 1.00 96.06 74 THR A C 1
ATOM 540 O O . THR A 1 74 ? -3.852 -1.215 4.157 1.00 96.06 74 THR A O 1
ATOM 543 N N . SER A 1 75 ? -1.956 -0.703 3.031 1.00 95.25 75 SER A N 1
ATOM 544 C CA . SER A 1 75 ? -1.604 0.520 3.742 1.00 95.25 75 SER A CA 1
ATOM 545 C C . SER A 1 75 ? -1.939 1.753 2.898 1.00 95.25 75 SER A C 1
ATOM 547 O O . SER A 1 75 ? -1.790 1.739 1.673 1.00 95.25 75 SER A O 1
ATOM 549 N N . GLY A 1 76 ? -2.306 2.858 3.548 1.00 96.31 76 GLY A N 1
ATOM 550 C CA . GLY A 1 76 ? -2.585 4.136 2.900 1.00 96.31 76 GLY A CA 1
ATOM 551 C C . GLY A 1 76 ? -1.408 4.741 2.131 1.00 96.31 76 GLY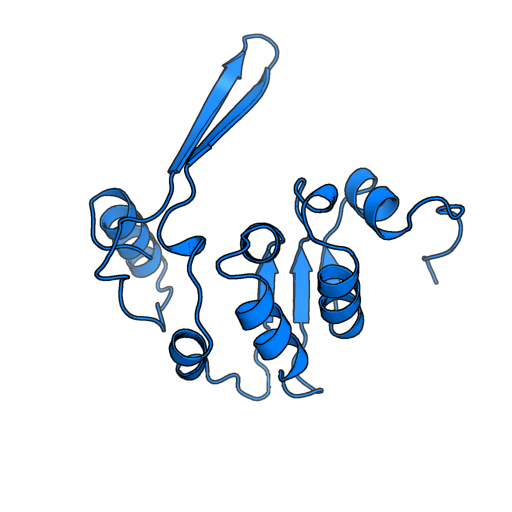 A C 1
ATOM 552 O O . GLY A 1 76 ? -1.638 5.477 1.174 1.00 96.31 76 GLY A O 1
ATOM 553 N N . TYR A 1 77 ? -0.157 4.381 2.448 1.00 95.00 77 TYR A N 1
ATOM 554 C CA . TYR A 1 77 ? 1.023 4.897 1.737 1.00 95.00 77 TYR A CA 1
ATOM 555 C C . TYR A 1 77 ? 0.983 4.619 0.230 1.00 95.00 77 TYR A C 1
ATOM 557 O O . TYR A 1 77 ? 1.246 5.508 -0.574 1.00 95.00 77 TYR A O 1
ATOM 565 N N . THR A 1 78 ? 0.592 3.417 -0.200 1.00 94.94 78 THR A N 1
ATOM 566 C CA . THR A 1 78 ? 0.540 3.119 -1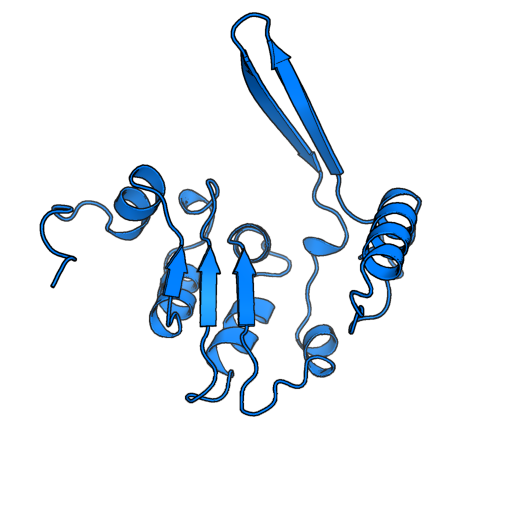.641 1.00 94.94 78 THR A CA 1
ATOM 567 C C . THR A 1 78 ? -0.546 3.933 -2.357 1.00 94.94 78 THR A C 1
ATOM 569 O O . THR A 1 78 ? -0.383 4.288 -3.525 1.00 94.94 78 THR A O 1
ATOM 572 N N . LEU A 1 79 ? -1.622 4.296 -1.650 1.00 97.38 79 LEU A N 1
ATOM 573 C CA . LEU A 1 79 ? -2.692 5.163 -2.154 1.00 97.38 79 LEU A CA 1
ATOM 574 C C . LEU A 1 79 ? -2.323 6.655 -2.109 1.00 97.38 79 LEU A C 1
ATOM 576 O O . LEU A 1 79 ? -2.907 7.454 -2.846 1.00 97.38 79 LEU A O 1
ATOM 580 N N . SER A 1 80 ? -1.340 7.056 -1.297 1.00 96.06 80 SER A N 1
ATOM 581 C CA . SER A 1 80 ? -0.845 8.435 -1.288 1.00 96.06 80 SER A CA 1
ATOM 582 C C . SER A 1 80 ? 0.102 8.721 -2.456 1.00 96.06 80 SER A C 1
ATOM 584 O O . SER A 1 80 ? 0.248 9.876 -2.851 1.00 96.06 80 SER A O 1
ATOM 586 N N . TYR A 1 81 ? 0.664 7.712 -3.128 1.00 96.31 81 TYR A N 1
ATOM 587 C CA . TYR A 1 81 ? 1.534 7.930 -4.289 1.00 96.31 81 TYR A CA 1
ATOM 588 C C . TYR A 1 81 ? 0.749 8.114 -5.602 1.00 96.31 81 TYR A C 1
ATOM 590 O O . TYR A 1 81 ? 0.017 7.209 -6.011 1.00 96.31 81 TYR A O 1
ATOM 598 N N . PRO A 1 82 ? 0.932 9.229 -6.345 1.00 96.06 82 PRO A N 1
ATOM 599 C CA . PRO A 1 82 ? 0.283 9.426 -7.648 1.00 96.06 82 PRO A CA 1
ATOM 600 C C . PRO A 1 82 ? 0.601 8.327 -8.672 1.00 96.06 82 PRO A C 1
ATOM 602 O O . PRO A 1 82 ? -0.210 8.048 -9.543 1.00 96.06 82 PRO A O 1
ATOM 605 N N . GLY A 1 83 ? 1.777 7.698 -8.568 1.00 95.38 83 GLY A N 1
ATOM 606 C CA . GLY A 1 83 ? 2.221 6.632 -9.469 1.00 95.38 83 GLY A CA 1
ATOM 607 C C . GLY A 1 83 ? 1.640 5.244 -9.185 1.00 95.38 83 GLY A C 1
ATOM 608 O O . GLY A 1 83 ? 1.961 4.325 -9.934 1.00 95.38 83 GLY A O 1
ATOM 609 N N . SER A 1 84 ? 0.829 5.094 -8.134 1.00 96.31 84 SER A N 1
ATOM 610 C CA . SER A 1 84 ? 0.263 3.803 -7.712 1.00 96.31 84 SER A CA 1
ATOM 611 C C . SER A 1 84 ? -1.231 3.859 -7.398 1.00 96.31 84 SER A C 1
ATOM 613 O O . SER A 1 84 ? -1.925 2.859 -7.577 1.00 96.31 84 SER A O 1
ATOM 615 N N . ARG A 1 85 ? -1.730 5.007 -6.919 1.00 97.06 85 ARG A N 1
ATOM 616 C CA . ARG A 1 85 ? -3.042 5.110 -6.264 1.00 97.06 85 ARG A CA 1
ATOM 617 C C . ARG A 1 85 ? -4.215 4.615 -7.103 1.00 97.06 85 ARG A C 1
ATOM 619 O O . ARG A 1 85 ? -5.044 3.878 -6.584 1.00 97.06 85 ARG A O 1
ATOM 626 N N . ASP A 1 86 ? -4.262 4.976 -8.383 1.00 97.38 86 ASP A N 1
ATOM 627 C CA . ASP A 1 86 ? -5.390 4.627 -9.249 1.00 97.38 86 ASP A CA 1
ATOM 628 C C . ASP A 1 86 ? -5.378 3.131 -9.570 1.00 97.38 86 ASP A C 1
ATOM 630 O O . ASP A 1 86 ? -6.396 2.460 -9.439 1.00 97.38 86 ASP A O 1
ATOM 634 N N . ALA A 1 87 ? -4.202 2.583 -9.898 1.00 97.00 87 ALA A N 1
ATOM 635 C CA . ALA A 1 87 ? -4.044 1.160 -10.182 1.00 97.00 87 ALA A CA 1
ATOM 636 C C . ALA A 1 87 ? -4.386 0.287 -8.966 1.00 97.00 87 ALA A C 1
ATOM 638 O O . ALA A 1 87 ? -5.018 -0.759 -9.122 1.00 97.00 87 ALA A O 1
ATOM 639 N N . LEU A 1 88 ? -3.989 0.714 -7.763 1.00 97.25 88 LEU A N 1
ATOM 640 C CA . LEU A 1 88 ? -4.322 -0.004 -6.537 1.00 97.25 88 LEU A CA 1
ATOM 641 C C . LEU A 1 88 ? -5.818 0.100 -6.214 1.00 97.25 88 LEU A C 1
ATOM 643 O O . LEU A 1 88 ? -6.432 -0.918 -5.913 1.00 97.25 88 LEU A O 1
ATOM 647 N N . ALA A 1 89 ? -6.411 1.293 -6.301 1.00 97.94 89 ALA A N 1
ATOM 648 C CA . ALA A 1 89 ? -7.838 1.484 -6.042 1.00 97.94 89 ALA A CA 1
ATOM 649 C C . ALA A 1 89 ? -8.707 0.660 -7.005 1.00 97.94 89 ALA A C 1
ATOM 651 O O . ALA A 1 89 ? -9.620 -0.031 -6.562 1.00 97.94 89 ALA A O 1
ATOM 652 N N . ASP A 1 90 ? -8.368 0.657 -8.297 1.00 97.38 90 ASP A N 1
ATOM 653 C CA . ASP A 1 90 ? -9.033 -0.168 -9.308 1.00 97.38 90 ASP A CA 1
ATOM 654 C C . ASP A 1 90 ? -8.955 -1.669 -8.982 1.00 97.38 90 ASP A C 1
ATOM 656 O O . ASP A 1 90 ? -9.914 -2.408 -9.202 1.00 97.38 90 ASP A O 1
ATOM 660 N N . TRP A 1 91 ? -7.802 -2.141 -8.498 1.00 97.25 91 TRP A N 1
ATOM 661 C CA . TRP A 1 91 ? -7.621 -3.545 -8.132 1.00 97.25 91 TRP A CA 1
ATOM 662 C C . TRP A 1 91 ? -8.397 -3.908 -6.861 1.00 97.25 91 TRP A C 1
ATOM 664 O O . TRP A 1 91 ? -9.027 -4.961 -6.823 1.00 97.25 91 TRP A O 1
ATOM 674 N N . ILE A 1 92 ? -8.408 -3.021 -5.858 1.00 97.25 92 ILE A N 1
ATOM 675 C CA . ILE A 1 92 ? -9.186 -3.190 -4.624 1.00 97.25 92 ILE A CA 1
ATOM 676 C C . ILE A 1 92 ? -10.679 -3.303 -4.947 1.00 97.25 92 ILE A C 1
ATOM 678 O O . ILE A 1 92 ? -11.331 -4.239 -4.493 1.00 97.25 92 ILE A O 1
ATOM 682 N N . GLU A 1 93 ? -11.228 -2.402 -5.764 1.00 96.94 93 GLU A N 1
ATOM 683 C CA . GLU A 1 93 ? -12.642 -2.452 -6.166 1.00 96.94 93 GLU A CA 1
ATOM 684 C C . GLU A 1 93 ? -13.018 -3.743 -6.899 1.00 96.94 93 GLU A C 1
ATOM 686 O O . GLU A 1 93 ? -14.148 -4.213 -6.783 1.00 96.94 93 GLU A O 1
ATOM 691 N N . ALA A 1 94 ? -12.072 -4.323 -7.639 1.00 95.88 94 ALA A N 1
ATOM 692 C CA . ALA A 1 94 ? -12.268 -5.559 -8.384 1.00 95.88 94 ALA A CA 1
ATOM 693 C C . ALA A 1 94 ? -12.124 -6.832 -7.528 1.00 95.88 94 ALA A C 1
ATOM 695 O O . ALA A 1 94 ? -12.324 -7.930 -8.051 1.00 95.88 94 ALA A O 1
ATOM 696 N N . LEU A 1 95 ? -11.777 -6.719 -6.239 1.00 96.06 95 LEU A N 1
ATOM 697 C CA . LEU A 1 95 ? -11.658 -7.878 -5.356 1.00 96.06 95 LEU A CA 1
ATOM 698 C C . LEU A 1 95 ? -12.998 -8.628 -5.253 1.00 96.06 95 LEU A C 1
ATOM 700 O O . LEU A 1 95 ? -14.017 -7.978 -4.987 1.00 96.06 95 LEU A O 1
ATOM 704 N N . PRO A 1 96 ? -13.009 -9.976 -5.346 1.00 95.31 96 PRO A N 1
ATOM 705 C CA . PRO A 1 96 ? -14.224 -10.778 -5.183 1.00 95.31 96 PRO A CA 1
ATOM 706 C C . PRO A 1 96 ? -14.950 -10.418 -3.887 1.00 95.31 96 PRO A C 1
ATOM 708 O O . PRO A 1 96 ? -14.298 -10.260 -2.858 1.00 95.31 96 PRO A O 1
ATOM 711 N N . ALA A 1 97 ? -16.270 -10.238 -3.923 1.00 93.12 97 ALA A N 1
ATOM 712 C CA . ALA A 1 97 ? -17.035 -9.652 -2.815 1.00 93.12 97 ALA A CA 1
ATOM 713 C C . ALA A 1 97 ? -16.895 -10.424 -1.487 1.00 93.12 97 ALA A C 1
ATOM 715 O O . ALA A 1 97 ? -16.985 -9.836 -0.413 1.00 93.12 97 ALA A O 1
ATOM 716 N N . GLU A 1 98 ? -16.654 -11.729 -1.565 1.00 95.06 98 GLU A N 1
ATOM 717 C CA . GLU A 1 98 ? -16.452 -12.636 -0.440 1.00 95.06 98 GLU A CA 1
ATOM 718 C C . GLU A 1 98 ? -15.078 -12.511 0.233 1.00 95.06 98 GLU A C 1
ATOM 720 O O . GLU A 1 98 ? -14.915 -12.988 1.354 1.00 95.06 98 GLU A O 1
ATOM 725 N N . VAL A 1 99 ? -14.096 -11.882 -0.422 1.00 97.50 99 VAL A N 1
ATOM 726 C CA . VAL A 1 99 ? -12.743 -11.695 0.118 1.00 97.50 99 VAL A CA 1
ATOM 727 C C . VAL A 1 99 ? -12.751 -10.536 1.120 1.00 97.50 99 VAL A C 1
ATOM 729 O O . VAL A 1 99 ? -13.028 -9.391 0.722 1.00 97.50 99 VAL A O 1
ATOM 732 N N . PRO A 1 100 ? -12.400 -10.780 2.398 1.00 97.88 100 PRO A N 1
ATOM 733 C CA . PRO A 1 100 ? -12.230 -9.722 3.378 1.00 97.88 100 PRO A CA 1
ATOM 734 C C . PRO A 1 100 ? -11.066 -8.806 3.001 1.00 97.88 100 PRO A C 1
ATOM 736 O O . PRO A 1 100 ? -9.948 -9.257 2.736 1.00 97.88 100 PRO A O 1
ATOM 739 N N . PHE A 1 101 ? -11.335 -7.505 3.010 1.00 98.31 101 PHE A N 1
ATOM 740 C CA . PHE A 1 101 ? -10.335 -6.479 2.754 1.00 98.31 101 PHE A CA 1
ATOM 741 C C . PHE A 1 101 ? -10.098 -5.639 4.012 1.00 98.31 101 PHE A C 1
ATOM 743 O O . PHE A 1 101 ? -11.025 -5.038 4.560 1.00 98.31 101 PHE A O 1
ATOM 750 N N . VAL A 1 102 ? -8.848 -5.613 4.469 1.00 98.50 102 VAL A N 1
ATOM 751 C CA . VAL A 1 102 ? -8.383 -4.824 5.607 1.00 98.50 102 VAL A CA 1
ATOM 752 C C . VAL A 1 102 ? -7.635 -3.603 5.094 1.00 98.50 102 VAL A C 1
ATOM 754 O O . VAL A 1 102 ? -6.675 -3.720 4.328 1.00 98.50 102 VAL A O 1
ATOM 757 N N . PHE A 1 103 ? -8.056 -2.432 5.555 1.00 98.56 103 PHE A N 1
ATOM 758 C CA . PHE A 1 103 ? -7.422 -1.170 5.218 1.00 98.56 103 PHE A CA 1
ATOM 759 C C . PHE A 1 103 ? -6.845 -0.513 6.470 1.00 98.56 103 PHE A C 1
ATOM 761 O O . PHE A 1 103 ? -7.567 -0.255 7.433 1.00 98.56 103 PHE A O 1
ATOM 768 N N . ASP A 1 104 ? -5.546 -0.230 6.435 1.00 98.00 104 ASP A N 1
ATOM 769 C CA . ASP A 1 104 ? -4.864 0.653 7.378 1.00 98.00 104 ASP A CA 1
ATOM 770 C C . ASP A 1 104 ? -4.544 1.970 6.651 1.00 98.00 104 ASP A C 1
ATOM 772 O O . ASP A 1 104 ? -3.691 1.982 5.759 1.00 98.00 104 ASP A O 1
ATOM 776 N N . PRO A 1 105 ? -5.221 3.084 6.976 1.00 95.69 105 PRO A N 1
ATOM 777 C CA . PRO A 1 105 ? -5.024 4.355 6.292 1.00 95.69 105 PRO A CA 1
ATOM 778 C C . PRO A 1 105 ? -3.663 5.000 6.580 1.00 95.69 105 PRO A C 1
ATOM 780 O O . PRO A 1 105 ? -3.234 5.837 5.785 1.00 95.69 105 PRO A O 1
ATOM 783 N N . THR A 1 106 ? -3.010 4.603 7.679 1.00 94.69 106 THR A N 1
ATOM 784 C CA . THR A 1 106 ? -1.788 5.188 8.242 1.00 94.69 106 THR A CA 1
ATOM 785 C C . THR A 1 106 ? -1.860 6.717 8.451 1.00 94.69 106 THR A C 1
ATOM 787 O O . THR A 1 106 ? -2.844 7.373 8.090 1.00 94.69 106 THR A O 1
ATOM 790 N N . PRO A 1 107 ? -0.818 7.355 9.022 1.00 92.38 107 PRO A N 1
ATOM 791 C CA . PRO A 1 107 ? -0.831 8.803 9.240 1.00 92.38 107 PRO A CA 1
ATOM 792 C C . PRO A 1 107 ? -0.927 9.659 7.964 1.00 92.38 107 PRO A C 1
ATOM 794 O O . PRO A 1 107 ? -1.196 10.855 8.061 1.00 92.38 107 PRO A O 1
ATOM 797 N N . VAL A 1 108 ? -0.739 9.078 6.770 1.00 93.62 108 VAL A N 1
ATOM 798 C CA . VAL A 1 108 ? -0.815 9.790 5.475 1.00 93.62 108 VAL A CA 1
ATOM 799 C C . VAL A 1 108 ? -2.231 9.910 4.921 1.00 93.62 108 VAL A C 1
ATOM 801 O O . VAL A 1 108 ? -2.414 10.353 3.791 1.00 93.62 108 VAL A O 1
ATOM 804 N N . ILE A 1 109 ? -3.253 9.533 5.687 1.00 95.69 109 ILE A N 1
ATOM 805 C CA . ILE A 1 109 ? -4.655 9.546 5.252 1.00 95.69 109 ILE A CA 1
ATOM 806 C C . ILE A 1 109 ? -5.105 10.875 4.627 1.00 95.69 109 ILE A C 1
ATOM 808 O O . ILE A 1 109 ? -5.861 10.880 3.658 1.00 95.69 109 ILE A O 1
ATOM 812 N N . ALA A 1 110 ? -4.593 12.003 5.127 1.00 93.19 110 ALA A N 1
ATOM 813 C CA . ALA A 1 110 ? -4.893 13.334 4.602 1.00 93.19 110 ALA A CA 1
ATOM 814 C C . ALA A 1 110 ? -4.278 13.607 3.211 1.00 93.19 110 ALA A C 1
ATOM 816 O O . ALA A 1 110 ? -4.716 14.519 2.513 1.00 93.19 110 ALA A O 1
ATOM 817 N N . GLU A 1 111 ? -3.274 12.830 2.800 1.00 94.81 111 GLU A N 1
ATOM 818 C CA . GLU A 1 111 ? -2.612 12.924 1.493 1.00 94.81 111 GLU A CA 1
ATOM 819 C C . GLU A 1 111 ? -3.320 12.090 0.411 1.00 94.81 111 GLU A C 1
ATOM 821 O O . GLU A 1 111 ? -3.071 12.272 -0.787 1.00 94.81 111 GLU A 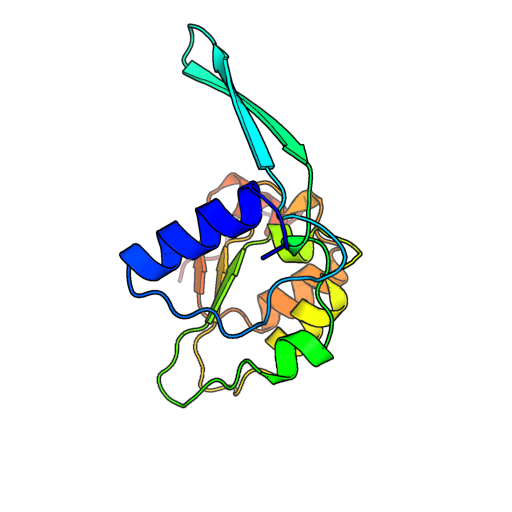O 1
ATOM 826 N N . ILE A 1 112 ? -4.211 11.176 0.810 1.00 97.12 112 ILE A N 1
ATOM 827 C CA . ILE A 1 112 ? -4.998 10.359 -0.114 1.00 97.12 112 ILE A CA 1
ATOM 828 C C . ILE A 1 112 ? -6.159 11.215 -0.644 1.00 97.12 112 ILE A C 1
ATOM 830 O O . ILE A 1 112 ? -6.969 11.708 0.144 1.00 97.12 112 ILE A O 1
ATOM 834 N N . PRO A 1 113 ? -6.303 11.400 -1.973 1.00 96.94 113 PRO A N 1
ATOM 835 C CA . PRO A 1 113 ? -7.424 12.155 -2.519 1.00 96.94 113 PRO A CA 1
ATOM 836 C C . PRO A 1 113 ? -8.756 11.554 -2.089 1.00 96.94 113 PRO A C 1
ATOM 838 O O . PRO A 1 113 ? -8.953 10.343 -2.209 1.00 96.94 113 PRO A O 1
ATOM 841 N N . ARG A 1 114 ? -9.703 12.404 -1.680 1.00 95.38 114 ARG A N 1
ATOM 842 C CA . ARG A 1 114 ? -11.003 11.944 -1.180 1.00 95.38 114 ARG A CA 1
ATOM 843 C C . ARG A 1 114 ? -11.726 10.962 -2.120 1.00 95.38 114 ARG A C 1
ATOM 845 O O . ARG A 1 114 ? -12.152 9.927 -1.624 1.00 95.38 114 ARG A O 1
ATOM 852 N N . PRO A 1 115 ? -11.764 11.175 -3.453 1.00 96.88 115 PRO A N 1
ATOM 853 C CA . PRO A 1 115 ? -12.378 10.209 -4.365 1.00 96.88 115 PRO A CA 1
ATOM 854 C C . PRO A 1 115 ? -11.715 8.825 -4.362 1.00 96.88 115 PRO A C 1
ATOM 856 O O . PRO A 1 115 ? -12.390 7.832 -4.589 1.00 96.88 115 PRO A O 1
ATOM 859 N N . ILE A 1 116 ? -10.404 8.738 -4.114 1.00 98.12 116 ILE A N 1
ATOM 860 C CA . ILE A 1 116 ? -9.694 7.454 -4.003 1.00 98.12 116 ILE A CA 1
ATOM 861 C C . ILE A 1 116 ? -10.006 6.802 -2.663 1.00 98.12 116 ILE A C 1
ATOM 863 O O . ILE A 1 116 ? -10.313 5.615 -2.610 1.00 98.12 116 ILE A O 1
ATOM 867 N N . LEU A 1 117 ? -9.968 7.590 -1.590 1.00 97.62 117 LEU A N 1
ATOM 868 C CA . LEU A 1 117 ? -10.274 7.106 -0.254 1.00 97.62 117 LEU A CA 1
ATOM 869 C C . LEU A 1 117 ? -11.697 6.536 -0.168 1.00 97.62 117 LEU A C 1
ATOM 871 O O . LEU A 1 117 ? -11.870 5.440 0.352 1.00 97.62 117 LEU A O 1
ATOM 875 N N . ASP A 1 118 ? -12.694 7.233 -0.716 1.00 97.19 118 ASP A N 1
ATOM 876 C CA . ASP A 1 118 ? -14.094 6.792 -0.687 1.00 97.19 118 ASP A CA 1
ATOM 877 C C . ASP A 1 118 ? -14.282 5.436 -1.397 1.00 97.19 118 ASP A C 1
ATOM 879 O O . ASP A 1 118 ? -14.991 4.567 -0.891 1.00 97.19 118 ASP A O 1
ATOM 883 N N . ARG A 1 119 ? -13.593 5.221 -2.528 1.00 97.56 119 ARG A N 1
ATOM 884 C CA . ARG A 1 119 ? -13.593 3.948 -3.273 1.00 97.56 119 ARG A CA 1
ATOM 885 C C . ARG A 1 119 ? -13.032 2.796 -2.442 1.00 97.56 119 ARG A C 1
ATOM 887 O O . ARG A 1 119 ? -13.641 1.733 -2.350 1.00 97.56 119 ARG A O 1
ATOM 894 N N . VAL A 1 120 ? -11.885 3.019 -1.800 1.00 98.00 120 VAL A N 1
ATOM 895 C CA . VAL A 1 120 ? -11.239 2.007 -0.952 1.00 98.00 120 VAL A CA 1
ATOM 896 C C . VAL A 1 120 ? -12.087 1.714 0.284 1.00 98.00 120 VAL A C 1
ATOM 898 O O . VAL A 1 120 ? -12.348 0.548 0.570 1.00 98.00 120 VAL A O 1
ATOM 901 N N . LEU A 1 121 ? -12.593 2.747 0.967 1.00 97.75 121 LEU A N 1
ATOM 902 C CA . LEU A 1 121 ? -13.460 2.597 2.140 1.00 97.75 121 LEU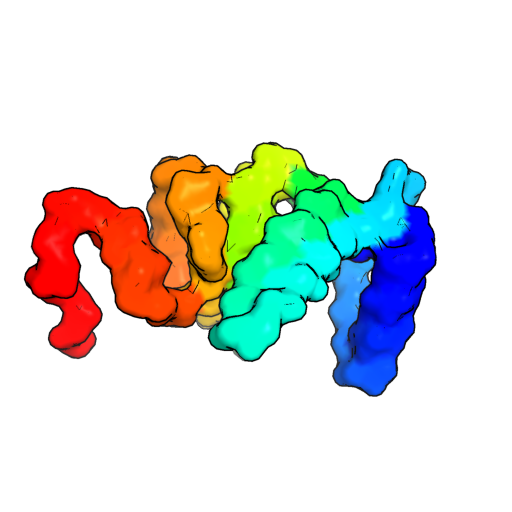 A CA 1
ATOM 903 C C . LEU A 1 121 ? -14.753 1.844 1.825 1.00 97.75 121 LEU A C 1
ATOM 905 O O . LEU A 1 121 ? -15.178 1.029 2.638 1.00 97.75 121 LEU A O 1
ATOM 909 N N . ALA A 1 122 ? -15.350 2.057 0.648 1.00 97.25 122 ALA A N 1
ATOM 910 C CA . ALA A 1 122 ? -16.539 1.320 0.220 1.00 97.25 122 ALA A CA 1
ATOM 911 C C . ALA A 1 122 ? -16.293 -0.195 0.094 1.00 97.25 122 ALA A C 1
ATOM 913 O O . ALA A 1 122 ? -17.231 -0.982 0.224 1.00 97.25 122 ALA A O 1
ATOM 914 N N . ARG A 1 123 ? -15.041 -0.613 -0.140 1.00 97.56 123 ARG A N 1
ATOM 915 C CA . ARG A 1 123 ? -14.646 -2.024 -0.227 1.00 97.56 123 ARG A CA 1
ATOM 916 C C . ARG A 1 123 ? -14.148 -2.603 1.100 1.00 97.56 123 ARG A C 1
ATOM 918 O O . ARG A 1 123 ? -14.075 -3.830 1.229 1.00 97.56 123 ARG A O 1
ATOM 925 N N . THR A 1 124 ? -13.781 -1.755 2.059 1.00 98.12 124 THR A N 1
ATOM 926 C CA . THR A 1 124 ? -13.168 -2.144 3.335 1.00 98.12 124 THR A CA 1
ATOM 927 C C . THR A 1 124 ? -14.115 -2.980 4.185 1.00 98.12 124 THR A C 1
ATOM 929 O O . THR A 1 124 ? -15.192 -2.543 4.576 1.00 98.12 124 THR A O 1
ATOM 932 N N . THR A 1 125 ? -13.675 -4.188 4.525 1.00 97.69 125 THR A N 1
ATOM 933 C CA . THR A 1 125 ? -14.331 -5.059 5.506 1.00 97.69 125 THR A CA 1
ATOM 934 C C . THR A 1 125 ? -13.885 -4.716 6.924 1.00 97.69 125 THR A C 1
ATOM 936 O O . THR A 1 125 ? -14.699 -4.724 7.842 1.00 97.69 125 THR A O 1
ATOM 939 N N . TRP A 1 126 ? -12.596 -4.410 7.107 1.00 97.75 126 TRP A N 1
ATOM 940 C CA . TRP A 1 126 ? -12.005 -4.065 8.401 1.00 97.75 126 TRP A CA 1
ATOM 941 C C . TRP A 1 126 ? -11.122 -2.825 8.275 1.00 97.75 126 TRP A C 1
ATOM 943 O O . TRP A 1 126 ? -10.146 -2.823 7.527 1.00 97.75 126 TRP A O 1
ATOM 953 N N . LEU A 1 127 ? -11.466 -1.771 9.011 1.00 97.81 127 LEU A N 1
ATOM 954 C CA . LEU A 1 127 ? -10.684 -0.541 9.070 1.00 97.81 127 LEU A CA 1
ATOM 955 C C . LEU A 1 127 ? -9.815 -0.560 10.330 1.00 97.81 127 LEU A C 1
ATOM 957 O O . LEU A 1 127 ? -10.335 -0.571 11.444 1.00 97.81 127 LEU A O 1
ATOM 961 N N . SER A 1 128 ? -8.497 -0.558 10.152 1.00 97.12 128 SER A N 1
ATOM 962 C CA . SER A 1 128 ? -7.523 -0.480 11.241 1.00 97.12 128 SER A CA 1
ATOM 963 C C . SER A 1 128 ? -7.028 0.955 11.366 1.00 97.12 128 SER A C 1
ATOM 965 O O . SER A 1 128 ? -6.012 1.294 10.772 1.00 97.12 128 SER A O 1
ATOM 967 N N . CYS A 1 129 ? -7.747 1.802 12.104 1.00 96.00 129 CYS A N 1
ATOM 968 C CA . CYS A 1 129 ? -7.379 3.208 12.283 1.00 96.00 129 CYS A CA 1
ATOM 969 C C . CYS A 1 129 ? -7.352 3.629 13.756 1.00 96.00 129 CYS A C 1
ATOM 971 O O . CYS A 1 129 ? -8.138 3.149 14.576 1.00 96.00 129 CYS A O 1
ATOM 973 N N . ASN A 1 130 ? -6.483 4.581 14.087 1.00 94.50 130 ASN A N 1
ATOM 974 C CA . ASN A 1 130 ? -6.521 5.278 15.371 1.00 94.50 130 ASN A CA 1
ATOM 975 C C . ASN A 1 130 ? -7.534 6.442 15.360 1.00 94.50 130 ASN A C 1
ATOM 977 O O . ASN A 1 130 ? -8.158 6.750 14.345 1.00 94.50 130 ASN A O 1
ATOM 981 N N . THR A 1 131 ? -7.691 7.119 16.501 1.00 93.44 131 THR A N 1
ATOM 982 C CA . THR A 1 131 ? -8.646 8.229 16.662 1.00 93.44 131 THR A CA 1
ATOM 983 C C . THR A 1 131 ? -8.390 9.396 15.704 1.00 93.44 131 THR A C 1
ATOM 985 O O . THR A 1 131 ? -9.340 9.976 15.181 1.00 93.44 131 THR A O 1
ATOM 988 N N . SER A 1 132 ? -7.126 9.748 15.460 1.00 91.88 132 SER A N 1
ATOM 989 C CA . SER A 1 132 ? -6.763 10.863 14.576 1.00 91.88 132 SER A CA 1
ATOM 990 C C . SER A 1 132 ? -7.084 10.545 13.116 1.00 91.88 132 SER A C 1
ATOM 992 O O . SER A 1 132 ? -7.640 11.376 12.400 1.00 91.88 132 SER A O 1
ATOM 994 N N . GLU A 1 133 ? -6.787 9.322 12.684 1.00 95.25 133 GLU A N 1
ATOM 995 C CA . GLU A 1 133 ? -7.106 8.828 11.343 1.00 95.25 133 GLU A CA 1
ATOM 996 C C . GLU A 1 133 ? -8.619 8.706 11.135 1.00 95.25 133 GLU A C 1
ATOM 998 O O . GLU A 1 133 ? -9.135 9.147 10.110 1.00 95.25 133 GLU A O 1
ATOM 1003 N N . ALA A 1 134 ? -9.349 8.187 12.128 1.00 94.69 134 ALA A N 1
ATOM 1004 C CA . ALA A 1 134 ? -10.807 8.111 12.096 1.00 94.69 134 ALA A CA 1
ATOM 1005 C C . ALA A 1 134 ? -11.445 9.501 11.949 1.00 94.69 134 ALA A C 1
ATOM 1007 O O . ALA A 1 134 ? -12.360 9.676 11.145 1.00 94.69 134 ALA A O 1
ATOM 1008 N N . ALA A 1 135 ? -10.936 10.505 12.672 1.00 92.56 135 ALA A N 1
ATOM 1009 C CA . ALA A 1 135 ? -11.397 11.885 12.547 1.00 92.56 135 ALA A CA 1
ATOM 1010 C C . ALA A 1 135 ? -11.130 12.456 11.142 1.00 92.56 135 ALA A C 1
ATOM 1012 O O . ALA A 1 135 ? -12.006 13.093 10.556 1.00 92.56 135 ALA A O 1
ATOM 1013 N N . ALA A 1 136 ? -9.957 12.183 10.562 1.00 92.69 136 ALA A N 1
ATOM 1014 C CA . ALA A 1 136 ? -9.644 12.594 9.193 1.00 92.69 136 ALA A CA 1
ATOM 1015 C C . ALA A 1 136 ? -10.570 11.929 8.155 1.00 92.69 136 ALA A C 1
ATOM 1017 O O . ALA A 1 136 ? -10.996 12.576 7.195 1.00 92.69 136 ALA A O 1
ATOM 1018 N N . ILE A 1 137 ? -10.928 10.659 8.363 1.00 94.25 137 ILE A N 1
ATOM 1019 C CA . ILE A 1 137 ? -11.869 9.921 7.510 1.00 94.25 137 ILE A CA 1
ATOM 1020 C C . ILE A 1 137 ? -13.290 10.486 7.636 1.00 94.25 137 ILE A C 1
ATOM 1022 O O . ILE A 1 137 ? -13.942 10.741 6.616 1.00 94.25 137 ILE A O 1
ATOM 1026 N N . ALA A 1 138 ? -13.759 10.719 8.865 1.00 90.38 138 ALA A N 1
ATOM 1027 C CA . ALA A 1 138 ? -15.087 11.262 9.148 1.00 90.38 138 ALA A CA 1
ATOM 1028 C C . ALA A 1 138 ? -15.278 12.683 8.584 1.00 90.38 138 ALA A C 1
ATOM 1030 O O . ALA A 1 138 ? -16.383 13.046 8.177 1.00 90.38 138 ALA A O 1
ATOM 1031 N N . GLY A 1 139 ? -14.203 13.472 8.491 1.00 84.00 139 GLY A N 1
ATOM 1032 C CA . GLY A 1 139 ? -14.259 14.859 8.033 1.00 84.00 139 GLY A CA 1
ATOM 1033 C C . GLY A 1 139 ? -14.895 15.782 9.077 1.00 84.00 139 GLY A C 1
ATOM 1034 O O . GLY A 1 139 ? -14.883 15.500 10.268 1.00 84.00 139 GLY A O 1
ATOM 1035 N N . SER A 1 140 ? -15.457 16.912 8.644 1.00 68.56 140 SER A N 1
ATOM 1036 C CA . SER A 1 140 ? -16.049 17.929 9.532 1.00 68.56 140 SER A CA 1
ATOM 1037 C C . SER A 1 140 ? -17.442 17.572 10.083 1.00 68.56 140 SER A C 1
ATOM 1039 O O . SER A 1 140 ? -18.163 18.466 10.522 1.00 68.56 140 SER A O 1
ATOM 1041 N N . GLY A 1 141 ? -17.858 16.306 10.000 1.00 59.81 141 GLY A N 1
ATOM 1042 C CA . GLY A 1 141 ? -19.064 15.801 10.659 1.00 59.81 141 GLY A CA 1
ATOM 1043 C C . GLY A 1 141 ? -18.734 15.301 12.064 1.00 59.81 141 GLY A C 1
ATOM 1044 O O . GLY A 1 141 ? -17.629 14.816 12.298 1.00 59.81 141 GLY A O 1
ATOM 1045 N N . ASP A 1 142 ? -19.671 15.423 13.005 1.00 48.66 142 ASP A N 1
ATOM 1046 C CA . ASP A 1 142 ? -19.464 14.968 14.381 1.00 48.66 142 ASP A CA 1
ATOM 1047 C C . ASP A 1 142 ? -19.051 13.487 14.401 1.00 48.66 142 ASP A C 1
ATOM 1049 O O . ASP A 1 142 ? -19.821 12.604 14.024 1.00 48.66 142 ASP A O 1
ATOM 1053 N N . ALA A 1 143 ? -17.847 13.198 14.908 1.00 50.53 143 ALA A N 1
ATOM 1054 C CA . ALA A 1 143 ? -17.323 11.844 15.134 1.00 50.53 143 ALA A CA 1
ATOM 1055 C C . ALA A 1 143 ? -18.098 11.061 16.224 1.00 50.53 143 ALA A C 1
ATOM 1057 O O . ALA A 1 143 ? -17.629 10.051 16.748 1.00 50.53 143 ALA A O 1
ATOM 1058 N N . GLN A 1 144 ? -19.297 11.520 16.582 1.00 50.81 144 GLN A N 1
ATOM 1059 C CA . GLN A 1 144 ? -20.275 10.798 17.376 1.00 50.81 144 G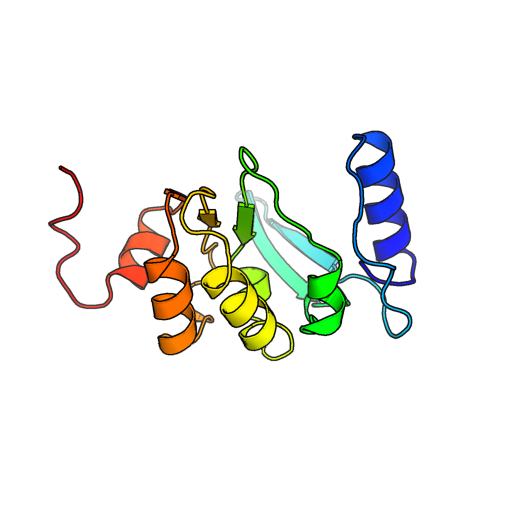LN A CA 1
ATOM 1060 C C . GLN A 1 144 ? -21.276 10.155 16.423 1.00 50.81 144 GLN A C 1
ATOM 1062 O O . GLN A 1 144 ? -22.315 10.741 16.152 1.00 50.81 144 GLN A O 1
ATOM 1067 N N . THR A 1 145 ? -20.940 8.972 15.900 1.00 49.28 145 THR A N 1
ATOM 1068 C CA . THR A 1 145 ? -21.827 7.810 15.656 1.00 49.28 145 THR A CA 1
ATOM 1069 C C . THR A 1 145 ? -21.098 6.845 14.716 1.00 49.28 145 THR A C 1
ATOM 1071 O O . THR A 1 145 ? -21.236 6.938 13.502 1.00 49.28 145 THR A O 1
ATOM 1074 N N . ALA A 1 146 ? -20.318 5.912 15.266 1.00 39.53 146 ALA A N 1
ATOM 1075 C CA . ALA A 1 146 ? -19.894 4.694 14.561 1.00 39.53 146 ALA A CA 1
ATOM 1076 C C . ALA A 1 146 ? -19.398 3.640 15.565 1.00 39.53 146 ALA A C 1
ATOM 1078 O O . ALA A 1 146 ? -18.247 3.216 15.542 1.00 39.53 146 ALA A O 1
ATOM 1079 N N . ALA A 1 147 ? -20.270 3.253 16.494 1.00 34.41 147 ALA A N 1
ATOM 1080 C CA . ALA A 1 147 ? -20.125 2.015 17.250 1.00 34.41 147 ALA A CA 1
ATOM 1081 C C . ALA A 1 147 ? -21.531 1.497 17.577 1.00 34.41 147 ALA A C 1
ATOM 1083 O O . ALA A 1 147 ? -22.168 1.978 18.516 1.00 34.41 147 ALA A O 1
ATOM 1084 N N . ILE A 1 148 ? -22.024 0.566 16.760 1.00 34.53 148 ILE A N 1
ATOM 1085 C CA . ILE A 1 148 ? -23.070 -0.393 17.134 1.00 34.53 148 ILE A CA 1
ATOM 1086 C C . ILE A 1 148 ? -22.542 -1.768 16.749 1.00 34.53 148 ILE A C 1
ATOM 1088 O O . ILE A 1 148 ? -22.085 -1.893 15.591 1.00 34.53 148 ILE A O 1
#

Sequence (148 aa):
LGTGPDGDFLRAAFAAEGISTLTPPSPLMDSGNCVAMISGDAERTFVSWPGAESRLTRDMMASVQVQAGDWVFTSGYTLSYPGSRDALADWIEALPAEVPFVFDPTPVIAEIPRPILDRVLARTTWLSCNTSEAAAIAGSGDAQTAAI

Foldseek 3Di:
DAPDDQQVVVVVVCVVVVHDDQFDHDDPWDAKDWDWDQDPVRDTDIDIDGIPLLADALVRCVSVDDDQPDEAEDELVNQLRPRRNVSVLVVLLVPDLNHAYEYENPPCVLSRPPVSVVSNVVSHPHYDYDPVSLDSNVDPDPPPDDDD

pLDDT: mean 92.18, std 11.7, range [34.41, 98.56]

Radius of gyration: 16.84 Å; chains: 1; bounding box: 44×36×40 Å